Protein AF-A0A016VJA0-F1 (afdb_monomer_lite)

Organism: NCBI:txid53326

Structure (mmCIF, N/CA/C/O backbone):
data_AF-A0A016VJA0-F1
#
_entry.id   AF-A0A016VJA0-F1
#
loop_
_atom_site.group_PDB
_atom_site.id
_atom_site.type_symbol
_atom_site.label_atom_id
_atom_site.label_alt_id
_atom_site.label_comp_id
_atom_site.label_asym_id
_atom_site.label_entity_id
_atom_site.label_seq_id
_atom_site.pdbx_PDB_ins_code
_atom_site.Cartn_x
_atom_site.Cartn_y
_atom_site.Cartn_z
_atom_site.occupancy
_atom_site.B_iso_or_equiv
_atom_site.auth_seq_id
_atom_site.auth_comp_id
_atom_site.auth_asym_id
_atom_site.auth_atom_id
_atom_site.pdbx_PDB_model_num
ATOM 1 N N . MET A 1 1 ? 12.033 -4.449 -28.826 1.00 55.34 1 MET A N 1
ATOM 2 C CA . MET A 1 1 ? 10.877 -4.397 -27.902 1.00 55.34 1 MET A CA 1
ATOM 3 C C . MET A 1 1 ? 11.401 -3.974 -26.539 1.00 55.34 1 MET A C 1
ATOM 5 O O . MET A 1 1 ? 12.278 -4.658 -26.032 1.00 55.34 1 MET A O 1
ATOM 9 N N . ASN A 1 2 ? 10.929 -2.859 -25.973 1.00 76.75 2 ASN A N 1
ATOM 10 C CA . ASN A 1 2 ? 11.320 -2.435 -24.621 1.00 76.75 2 ASN A CA 1
ATOM 11 C C . ASN A 1 2 ? 10.605 -3.321 -23.596 1.00 76.75 2 ASN A C 1
ATOM 13 O O . ASN A 1 2 ? 9.508 -2.988 -23.148 1.00 76.75 2 ASN A O 1
ATOM 17 N N . ALA A 1 3 ? 11.199 -4.477 -23.290 1.00 81.31 3 ALA A N 1
ATOM 18 C CA . ALA A 1 3 ? 10.675 -5.428 -22.313 1.00 81.31 3 ALA A CA 1
ATOM 19 C C . ALA A 1 3 ? 10.417 -4.750 -20.961 1.00 81.31 3 ALA A C 1
ATOM 21 O O . ALA A 1 3 ? 9.361 -4.964 -20.377 1.00 81.31 3 ALA A O 1
ATOM 22 N N . ASP A 1 4 ? 11.317 -3.855 -20.544 1.00 83.31 4 ASP A N 1
ATOM 23 C CA . ASP A 1 4 ? 11.180 -3.047 -19.331 1.00 83.31 4 ASP A CA 1
ATOM 24 C C . ASP A 1 4 ? 9.840 -2.297 -19.295 1.00 83.31 4 ASP A C 1
ATOM 26 O O . ASP A 1 4 ? 9.016 -2.534 -18.419 1.00 83.31 4 ASP A O 1
ATOM 30 N N . ARG A 1 5 ? 9.526 -1.517 -20.338 1.00 85.44 5 ARG A N 1
ATOM 31 C CA . ARG A 1 5 ? 8.266 -0.762 -20.429 1.00 85.44 5 ARG A CA 1
ATOM 32 C C . ARG A 1 5 ? 7.022 -1.651 -20.322 1.00 85.44 5 ARG A C 1
ATOM 34 O O . ARG A 1 5 ? 6.040 -1.240 -19.710 1.00 85.44 5 ARG A O 1
ATOM 41 N N . MET A 1 6 ? 7.049 -2.854 -20.903 1.00 90.00 6 MET A N 1
ATOM 42 C CA . MET A 1 6 ? 5.935 -3.802 -20.769 1.00 90.00 6 MET A CA 1
ATOM 43 C C . MET A 1 6 ? 5.802 -4.323 -19.338 1.00 90.00 6 MET A C 1
ATOM 45 O O . MET A 1 6 ? 4.688 -4.371 -18.819 1.00 90.00 6 MET A O 1
ATOM 49 N N . TRP A 1 7 ? 6.917 -4.670 -18.694 1.00 91.38 7 TRP A N 1
ATOM 50 C CA . TRP A 1 7 ? 6.925 -5.131 -17.307 1.00 91.38 7 TRP A CA 1
ATOM 51 C C . TRP A 1 7 ? 6.419 -4.062 -16.348 1.00 91.38 7 TRP A C 1
ATOM 53 O O . TRP A 1 7 ? 5.569 -4.370 -15.519 1.00 91.38 7 TRP A O 1
ATOM 63 N N . ARG A 1 8 ? 6.827 -2.800 -16.520 1.00 91.94 8 ARG A N 1
ATOM 64 C CA . ARG A 1 8 ? 6.297 -1.665 -15.745 1.00 91.94 8 ARG A CA 1
ATOM 65 C C . ARG A 1 8 ? 4.777 -1.598 -15.809 1.00 91.94 8 ARG A C 1
ATOM 67 O O . ARG A 1 8 ? 4.109 -1.578 -14.780 1.00 91.94 8 ARG A O 1
ATOM 74 N N . CYS A 1 9 ? 4.225 -1.594 -17.025 1.00 90.00 9 CYS A N 1
ATOM 75 C CA . CYS A 1 9 ? 2.781 -1.531 -17.227 1.00 90.00 9 CYS A CA 1
ATOM 76 C C . CYS A 1 9 ? 2.075 -2.751 -16.626 1.00 90.00 9 CYS A C 1
ATOM 78 O O . CYS A 1 9 ? 1.035 -2.602 -15.987 1.00 90.00 9 CYS A O 1
ATOM 80 N N . LEU A 1 10 ? 2.642 -3.948 -16.804 1.00 94.44 10 LEU A N 1
ATOM 81 C CA . LEU A 1 10 ? 2.071 -5.178 -16.269 1.00 94.44 10 LEU A CA 1
ATOM 82 C C . LEU A 1 10 ? 2.061 -5.173 -14.739 1.00 94.44 10 LEU A C 1
ATOM 84 O O . LEU A 1 10 ? 1.030 -5.497 -14.156 1.00 94.44 10 LEU A O 1
ATOM 88 N N . ILE A 1 11 ? 3.164 -4.779 -14.101 1.00 94.19 11 ILE A N 1
ATOM 89 C CA . ILE A 1 11 ? 3.295 -4.703 -12.642 1.00 94.19 11 ILE A CA 1
ATOM 90 C C . ILE A 1 11 ? 2.300 -3.688 -12.093 1.00 94.19 11 ILE A C 1
ATOM 92 O O . ILE A 1 11 ? 1.444 -4.064 -11.299 1.00 94.19 11 ILE A O 1
ATOM 96 N N . LEU A 1 12 ? 2.336 -2.441 -12.574 1.00 92.44 12 LEU A N 1
ATOM 97 C CA . LEU A 1 12 ? 1.443 -1.383 -12.095 1.00 92.44 12 LEU A CA 1
ATOM 98 C C . LEU A 1 12 ? -0.037 -1.753 -12.278 1.00 92.44 12 LEU A C 1
ATOM 100 O O . LEU A 1 12 ? -0.843 -1.489 -11.393 1.00 92.44 12 LEU A O 1
ATOM 104 N N . SER A 1 13 ? -0.399 -2.474 -13.348 1.00 94.31 13 SER A N 1
ATOM 105 C CA . SER A 1 13 ? -1.780 -2.944 -13.556 1.00 94.31 13 SER A CA 1
ATOM 106 C C . SER A 1 13 ? -2.312 -3.897 -12.473 1.00 94.31 13 SER A C 1
ATOM 108 O O . SER A 1 13 ? -3.520 -4.126 -12.406 1.00 94.31 13 SER A O 1
ATOM 110 N N . LYS A 1 14 ? -1.440 -4.485 -11.641 1.00 96.25 14 LYS A N 1
ATOM 111 C CA . LYS A 1 14 ? -1.831 -5.375 -10.535 1.00 96.25 14 LYS A CA 1
ATOM 112 C C . LYS A 1 14 ? -2.146 -4.637 -9.242 1.00 96.25 14 LYS A C 1
ATOM 114 O O . LYS A 1 14 ? -2.686 -5.259 -8.329 1.00 9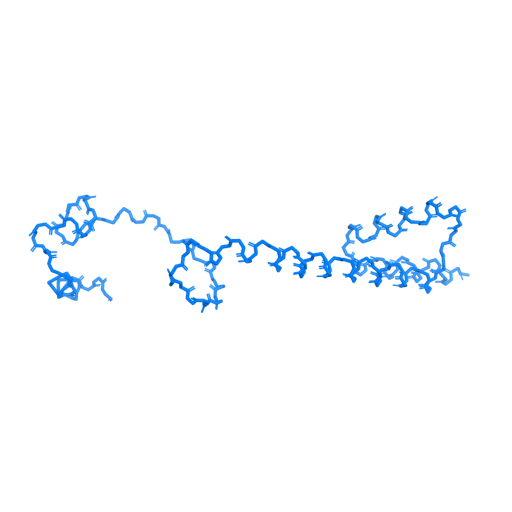6.25 14 LYS A O 1
ATOM 119 N N . PHE A 1 15 ? -1.845 -3.345 -9.166 1.00 95.12 15 PHE A N 1
ATOM 120 C CA . PHE A 1 15 ? -2.023 -2.555 -7.957 1.00 95.12 15 PHE A CA 1
ATOM 121 C C . PHE A 1 15 ? -3.162 -1.543 -8.101 1.00 95.12 15 PHE A C 1
ATOM 123 O O . PHE A 1 15 ? -3.518 -1.143 -9.212 1.00 95.12 15 PHE A O 1
ATOM 130 N N . PRO A 1 16 ? -3.755 -1.103 -6.978 1.00 95.25 16 PRO A N 1
ATOM 131 C CA . PRO A 1 16 ? -4.733 -0.028 -6.989 1.00 95.25 16 PRO A CA 1
ATOM 132 C C . PRO A 1 16 ? -4.184 1.253 -7.627 1.00 95.25 16 PRO A C 1
ATOM 134 O O . PRO A 1 16 ? -2.989 1.546 -7.555 1.00 95.25 16 PRO A O 1
ATOM 137 N N . GLU A 1 17 ? -5.087 2.071 -8.172 1.00 93.50 17 GLU A N 1
ATOM 138 C CA . GLU A 1 17 ? -4.725 3.323 -8.846 1.00 93.50 17 GLU A CA 1
ATOM 139 C C . GLU A 1 17 ? -3.893 4.254 -7.954 1.00 93.50 17 GLU A C 1
ATOM 141 O O . GLU A 1 17 ? -2.973 4.907 -8.440 1.00 93.50 17 GLU A O 1
ATOM 146 N N . PHE A 1 18 ? -4.170 4.294 -6.646 1.00 93.62 18 PHE A N 1
ATOM 147 C CA . PHE A 1 18 ? -3.404 5.140 -5.733 1.00 93.62 18 PHE A CA 1
ATOM 148 C C . PHE A 1 18 ? -1.920 4.731 -5.694 1.00 93.62 18 PHE A C 1
ATOM 150 O O . PHE A 1 18 ? -1.072 5.613 -5.750 1.00 93.62 18 PHE A O 1
ATOM 157 N N . VAL A 1 19 ? -1.600 3.426 -5.668 1.00 94.56 19 VAL A N 1
ATOM 158 C CA . VAL A 1 19 ? -0.208 2.935 -5.682 1.00 94.56 19 VAL A CA 1
ATOM 159 C C . VAL A 1 19 ? 0.466 3.389 -6.969 1.00 94.56 19 VAL A C 1
ATOM 161 O O . VAL A 1 19 ? 1.556 3.950 -6.933 1.00 94.56 19 VAL A O 1
ATOM 164 N N . CYS A 1 20 ? -0.222 3.220 -8.102 1.00 93.81 20 CYS A N 1
ATOM 165 C CA . CYS A 1 20 ? 0.285 3.632 -9.407 1.00 93.81 20 CYS A CA 1
ATOM 166 C C . CYS A 1 20 ? 0.592 5.132 -9.446 1.00 93.81 20 CYS A C 1
ATOM 168 O O . CYS A 1 20 ? 1.670 5.532 -9.876 1.00 93.81 20 CYS A O 1
ATOM 170 N N . ARG A 1 21 ? -0.338 5.964 -8.960 1.00 94.38 21 ARG A N 1
ATOM 171 C CA . ARG A 1 21 ? -0.154 7.418 -8.880 1.00 94.38 21 ARG A CA 1
ATOM 172 C C . ARG A 1 21 ? 1.025 7.788 -7.986 1.00 94.38 21 ARG A C 1
ATOM 174 O O . ARG A 1 21 ? 1.806 8.649 -8.368 1.00 94.38 21 ARG A O 1
ATOM 181 N N . THR A 1 22 ? 1.178 7.134 -6.836 1.00 95.00 22 THR A N 1
ATOM 182 C CA . THR A 1 22 ? 2.292 7.401 -5.919 1.00 95.00 22 THR A CA 1
ATOM 183 C C . THR A 1 22 ? 3.639 6.992 -6.516 1.00 95.00 22 THR A C 1
ATOM 185 O O . THR A 1 22 ? 4.600 7.742 -6.377 1.00 95.00 22 THR A O 1
ATOM 188 N N . VAL A 1 23 ? 3.723 5.864 -7.228 1.00 93.88 23 VAL A N 1
ATOM 189 C CA . VAL A 1 23 ? 4.951 5.458 -7.938 1.00 93.88 23 VAL A CA 1
ATOM 190 C C . VAL A 1 23 ? 5.313 6.467 -9.033 1.00 93.88 23 VAL A C 1
ATOM 192 O O . VAL A 1 23 ? 6.455 6.910 -9.087 1.00 93.88 23 VAL A O 1
ATOM 195 N N . ILE A 1 24 ? 4.343 6.894 -9.853 1.00 91.81 24 ILE A N 1
ATOM 196 C CA . ILE A 1 24 ? 4.558 7.916 -10.896 1.00 91.81 24 ILE A CA 1
ATOM 197 C C . ILE A 1 24 ? 4.991 9.249 -10.273 1.00 91.81 24 ILE A C 1
ATOM 199 O O . ILE A 1 24 ? 5.856 9.940 -10.803 1.00 91.81 24 ILE A O 1
ATOM 203 N N . GLN A 1 25 ? 4.399 9.627 -9.142 1.00 93.00 25 GLN A N 1
ATOM 204 C CA . GLN A 1 25 ? 4.790 10.835 -8.429 1.00 93.00 25 GLN A CA 1
ATOM 205 C C . GLN A 1 25 ? 6.240 10.751 -7.931 1.00 93.00 25 GLN A C 1
ATOM 207 O O . GLN A 1 25 ? 7.003 11.677 -8.187 1.00 93.00 25 GLN A O 1
ATOM 212 N N . LYS A 1 26 ? 6.637 9.635 -7.307 1.00 90.75 26 LYS A N 1
ATOM 213 C CA . LYS A 1 26 ? 8.028 9.404 -6.884 1.00 90.75 26 LYS A CA 1
ATOM 214 C C . LYS A 1 26 ? 9.006 9.442 -8.063 1.00 90.75 26 LYS A C 1
ATOM 216 O O . LYS A 1 26 ? 10.078 10.019 -7.943 1.00 90.75 26 LYS A O 1
ATOM 221 N N . GLU A 1 27 ? 8.632 8.862 -9.203 1.00 90.56 27 GLU A N 1
ATOM 222 C CA . GLU A 1 27 ? 9.429 8.905 -10.437 1.00 90.56 27 GLU A CA 1
ATOM 223 C C . GLU A 1 27 ? 9.628 10.349 -10.932 1.00 90.56 27 GLU A C 1
ATOM 225 O O . GLU A 1 27 ? 10.745 10.765 -11.232 1.00 90.56 27 GLU A O 1
ATOM 230 N N . ASN A 1 28 ? 8.560 11.153 -10.939 1.00 91.00 28 ASN A N 1
ATOM 231 C CA . ASN A 1 28 ? 8.640 12.567 -11.309 1.00 91.00 28 ASN A CA 1
ATOM 232 C C . ASN A 1 28 ? 9.499 13.388 -10.332 1.00 91.00 28 ASN A C 1
ATOM 234 O O . ASN A 1 28 ? 10.210 14.292 -10.763 1.00 91.00 28 ASN A O 1
ATOM 238 N N . GLU A 1 29 ? 9.434 13.088 -9.032 1.00 90.81 29 GLU A N 1
ATOM 239 C CA . GLU A 1 29 ? 10.232 13.749 -7.989 1.00 90.81 29 GLU A CA 1
ATOM 240 C C . GLU A 1 29 ? 11.723 13.398 -8.090 1.00 90.81 29 GLU A C 1
ATOM 242 O O . GLU A 1 29 ? 12.574 14.261 -7.879 1.00 90.81 29 GLU A O 1
ATOM 247 N N . ALA A 1 30 ? 12.046 12.153 -8.451 1.00 87.50 30 ALA A N 1
ATOM 248 C CA . ALA A 1 30 ? 13.419 11.701 -8.656 1.00 87.50 30 ALA A CA 1
ATOM 249 C C . ALA A 1 30 ? 14.034 12.227 -9.971 1.00 87.50 30 ALA A C 1
ATOM 251 O O . ALA A 1 30 ? 15.256 12.313 -10.101 1.00 87.50 30 ALA A O 1
ATOM 252 N N . GLY A 1 31 ? 13.199 12.627 -10.939 1.00 87.31 31 GLY A N 1
ATOM 253 C CA . GLY A 1 31 ? 13.632 13.221 -12.209 1.00 87.31 31 GLY A CA 1
ATOM 254 C C . GLY A 1 31 ? 14.269 12.225 -13.186 1.00 87.31 31 GLY A C 1
ATOM 255 O O . GLY A 1 31 ? 14.772 12.625 -14.238 1.00 87.31 31 GLY A O 1
ATOM 256 N N . ASN A 1 32 ? 14.241 10.934 -12.864 1.00 85.94 32 ASN A N 1
ATOM 257 C CA . ASN A 1 32 ? 14.690 9.830 -13.700 1.00 85.94 32 ASN A CA 1
ATOM 258 C C . ASN A 1 32 ? 13.586 8.778 -13.819 1.00 85.94 32 ASN A C 1
ATOM 260 O O . ASN A 1 32 ? 12.764 8.617 -12.922 1.00 85.94 32 ASN A O 1
ATOM 264 N N . SER A 1 33 ? 13.586 8.027 -14.922 1.00 84.44 33 SER A N 1
ATOM 265 C CA . SER A 1 33 ? 12.730 6.848 -15.003 1.00 84.44 33 SER A CA 1
ATOM 266 C C . SER A 1 33 ? 13.219 5.818 -13.993 1.00 84.44 33 SER A C 1
ATOM 268 O O . SER A 1 33 ? 14.390 5.436 -14.052 1.00 84.44 33 SER A O 1
ATOM 270 N N . LEU A 1 34 ? 12.333 5.349 -13.116 1.00 85.75 34 LEU A N 1
ATOM 271 C CA . LEU A 1 34 ? 12.634 4.220 -12.226 1.00 85.75 34 LEU A CA 1
ATOM 272 C C . LEU A 1 34 ? 12.962 2.991 -13.086 1.00 85.75 34 LEU A C 1
ATOM 274 O O . LEU A 1 34 ? 12.590 2.985 -14.253 1.00 85.75 34 LEU A O 1
ATOM 278 N N . ASP A 1 35 ? 13.593 1.938 -12.591 1.00 90.25 35 ASP A N 1
ATOM 279 C CA . ASP A 1 35 ? 13.580 0.629 -13.261 1.00 90.25 35 ASP A CA 1
ATOM 280 C C . ASP A 1 35 ? 12.469 -0.282 -12.689 1.00 90.25 35 ASP A C 1
ATOM 282 O O . ASP A 1 35 ? 11.656 0.141 -11.863 1.00 90.25 35 ASP A O 1
ATOM 286 N N . VAL A 1 36 ? 12.347 -1.522 -13.172 1.00 91.31 36 VAL A N 1
ATOM 287 C CA . VAL A 1 36 ? 11.358 -2.473 -12.632 1.00 91.31 36 VAL A CA 1
ATOM 288 C C . VAL A 1 36 ? 11.609 -2.808 -11.153 1.00 91.31 36 VAL A C 1
ATOM 290 O O . VAL A 1 36 ? 10.645 -2.939 -10.399 1.00 91.31 36 VAL A O 1
ATOM 293 N N . ASN A 1 37 ? 12.866 -2.934 -10.724 1.00 92.19 37 ASN A N 1
ATOM 294 C CA . ASN A 1 37 ? 13.211 -3.226 -9.330 1.00 92.19 37 ASN A CA 1
ATOM 295 C C . ASN A 1 37 ? 12.907 -2.031 -8.425 1.00 92.19 37 ASN A C 1
ATOM 297 O O . ASN A 1 37 ? 12.377 -2.209 -7.329 1.00 92.19 37 ASN A O 1
ATOM 301 N N . ASP A 1 38 ? 13.177 -0.820 -8.899 1.00 92.56 38 ASP A N 1
ATOM 302 C CA . ASP A 1 38 ? 12.847 0.425 -8.220 1.00 92.56 38 ASP A CA 1
ATOM 303 C C . ASP A 1 38 ? 11.331 0.576 -8.069 1.00 92.56 38 ASP A C 1
ATOM 305 O O . ASP A 1 38 ? 10.854 0.983 -7.013 1.00 92.56 38 ASP A O 1
ATOM 309 N N . ILE A 1 39 ? 10.549 0.203 -9.093 1.00 93.06 39 ILE A N 1
ATOM 310 C CA . ILE A 1 39 ? 9.083 0.177 -8.996 1.00 93.06 39 ILE A CA 1
ATOM 311 C C . ILE A 1 39 ? 8.630 -0.812 -7.927 1.00 93.06 39 ILE A C 1
ATOM 313 O O . ILE A 1 39 ? 7.780 -0.462 -7.113 1.00 93.06 39 ILE A O 1
ATOM 317 N N . ILE A 1 40 ? 9.169 -2.034 -7.925 1.00 94.44 40 ILE A N 1
ATOM 318 C CA . ILE A 1 40 ? 8.813 -3.052 -6.926 1.00 94.44 40 ILE A CA 1
ATOM 319 C C . ILE A 1 40 ? 9.143 -2.539 -5.521 1.00 94.44 40 ILE A C 1
ATOM 321 O O . ILE A 1 40 ? 8.274 -2.541 -4.655 1.00 94.44 40 ILE A O 1
ATOM 325 N N . THR A 1 41 ? 10.343 -1.991 -5.332 1.00 95.38 41 THR A N 1
ATOM 326 C CA . THR A 1 41 ? 10.783 -1.410 -4.056 1.00 95.38 41 THR A CA 1
ATOM 327 C C . THR A 1 41 ? 9.875 -0.256 -3.625 1.00 95.38 41 THR A C 1
ATOM 329 O O . THR A 1 41 ? 9.423 -0.199 -2.486 1.00 95.38 41 THR A O 1
ATOM 332 N N . ALA A 1 42 ? 9.529 0.646 -4.547 1.00 94.38 42 ALA A N 1
ATOM 333 C CA . ALA A 1 42 ? 8.638 1.760 -4.256 1.00 94.38 42 ALA A CA 1
ATOM 334 C C . ALA A 1 42 ? 7.232 1.291 -3.859 1.00 94.38 42 ALA A C 1
ATOM 336 O O . ALA A 1 42 ? 6.612 1.913 -2.995 1.00 94.38 42 ALA A O 1
ATOM 337 N N . ILE A 1 43 ? 6.726 0.223 -4.481 1.00 95.75 43 ILE A N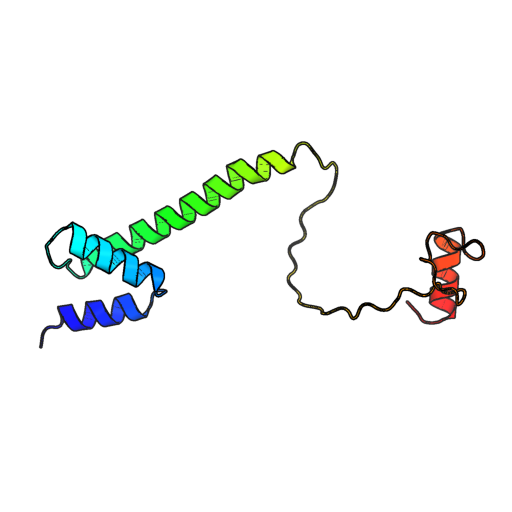 1
ATOM 338 C CA . ILE A 1 43 ? 5.447 -0.402 -4.129 1.00 95.75 43 ILE A CA 1
ATOM 339 C C . ILE A 1 43 ? 5.518 -1.008 -2.727 1.00 95.75 43 ILE A C 1
ATOM 341 O O . ILE A 1 43 ? 4.616 -0.753 -1.926 1.00 95.75 43 ILE A O 1
ATOM 345 N N . ASP A 1 44 ? 6.581 -1.750 -2.417 1.00 96.75 44 ASP A N 1
ATOM 346 C CA . ASP A 1 44 ? 6.787 -2.348 -1.097 1.00 96.75 44 ASP A CA 1
ATOM 347 C C . ASP A 1 44 ? 6.826 -1.272 -0.004 1.00 96.75 44 ASP A C 1
ATOM 349 O O . ASP A 1 44 ? 6.118 -1.388 0.996 1.00 96.75 44 ASP A O 1
ATOM 353 N N . ASP A 1 45 ? 7.541 -0.166 -0.231 1.00 96.31 45 ASP A N 1
ATOM 354 C CA . ASP A 1 45 ? 7.574 0.979 0.686 1.00 96.31 45 ASP A CA 1
ATOM 355 C C . ASP A 1 45 ? 6.184 1.590 0.913 1.00 96.31 45 ASP A C 1
ATOM 357 O O . ASP A 1 45 ? 5.826 1.960 2.034 1.00 96.31 45 ASP A O 1
ATOM 361 N N . ILE A 1 46 ? 5.390 1.729 -0.155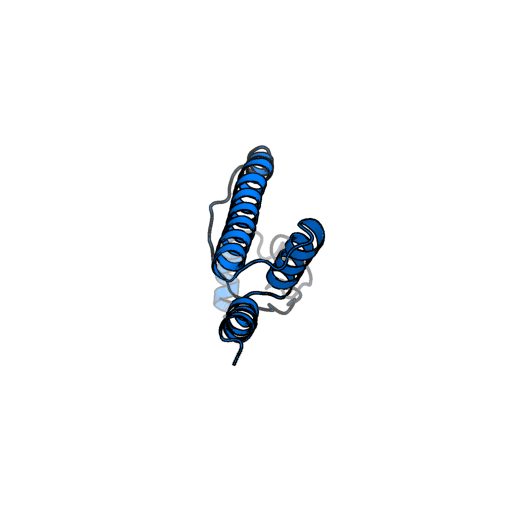 1.00 95.88 46 ILE A N 1
ATOM 362 C CA . ILE A 1 46 ? 4.029 2.276 -0.076 1.00 95.88 46 ILE A CA 1
ATOM 363 C C . ILE A 1 46 ? 3.145 1.360 0.773 1.00 95.88 46 ILE A C 1
ATOM 365 O O . ILE A 1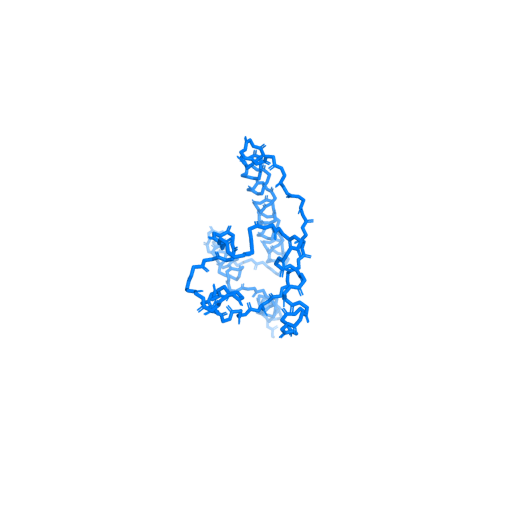 46 ? 2.419 1.849 1.644 1.00 95.88 46 ILE A O 1
ATOM 369 N N . ILE A 1 47 ? 3.205 0.048 0.538 1.00 95.88 47 ILE A N 1
ATOM 370 C CA . ILE A 1 47 ? 2.425 -0.945 1.285 1.00 95.88 47 ILE A CA 1
ATOM 371 C C . ILE A 1 47 ? 2.864 -0.956 2.750 1.00 95.88 47 ILE A C 1
ATOM 373 O O . ILE A 1 47 ? 2.023 -0.808 3.637 1.00 95.88 47 ILE A O 1
ATOM 377 N N . ALA A 1 48 ? 4.170 -1.028 3.013 1.00 97.19 48 ALA A N 1
ATOM 378 C CA . ALA A 1 48 ? 4.722 -1.026 4.363 1.00 97.19 48 ALA A CA 1
ATOM 379 C C . ALA A 1 48 ? 4.320 0.233 5.143 1.00 97.19 48 ALA A C 1
ATOM 381 O O . ALA A 1 48 ? 3.929 0.153 6.313 1.00 97.19 48 ALA A O 1
ATOM 382 N N . LEU A 1 49 ? 4.352 1.404 4.497 1.00 96.31 49 LEU A N 1
ATOM 383 C CA . LEU A 1 49 ? 3.903 2.653 5.105 1.00 96.31 49 LEU A CA 1
ATOM 384 C C . LEU A 1 49 ? 2.403 2.619 5.426 1.00 96.31 49 LEU A C 1
ATOM 386 O O . LEU A 1 49 ? 2.001 3.050 6.510 1.00 96.31 49 LEU A O 1
ATOM 390 N N . GLN A 1 50 ? 1.566 2.104 4.522 1.00 95.00 50 GLN A N 1
ATOM 391 C CA . GLN A 1 50 ? 0.126 1.982 4.761 1.00 95.00 50 GLN A CA 1
ATOM 392 C C . GLN A 1 50 ? -0.202 1.021 5.901 1.00 95.00 50 GLN A C 1
ATOM 394 O O . GLN A 1 50 ? -1.020 1.352 6.761 1.00 95.00 50 GLN A O 1
ATOM 399 N N . GLU A 1 51 ? 0.440 -0.141 5.933 1.00 95.75 51 GLU A N 1
ATOM 400 C CA . GLU A 1 51 ? 0.262 -1.136 6.988 1.00 95.75 51 GLU A CA 1
ATOM 401 C C . GLU A 1 51 ? 0.714 -0.591 8.341 1.00 95.75 51 GLU A C 1
ATOM 403 O O . GLU A 1 51 ? -0.033 -0.668 9.319 1.00 95.75 51 GLU A O 1
ATOM 408 N N . THR A 1 52 ? 1.885 0.051 8.384 1.00 96.38 52 THR A N 1
ATOM 409 C CA . THR A 1 52 ? 2.399 0.712 9.590 1.00 96.38 52 THR A CA 1
ATOM 410 C C . THR A 1 52 ? 1.444 1.802 10.056 1.00 96.38 52 THR A C 1
ATOM 412 O O . THR A 1 52 ? 1.057 1.824 11.219 1.00 96.38 52 THR A O 1
ATOM 415 N N . THR A 1 53 ? 0.975 2.664 9.152 1.00 95.25 53 THR A N 1
ATOM 416 C CA . THR A 1 53 ? 0.009 3.720 9.490 1.00 95.25 53 THR A CA 1
ATOM 417 C C . THR A 1 53 ? -1.297 3.129 10.015 1.00 95.25 53 THR A C 1
ATOM 419 O O . THR A 1 53 ? -1.843 3.617 11.005 1.00 95.25 53 THR A O 1
ATOM 422 N N . SER A 1 54 ? -1.796 2.052 9.404 1.00 94.88 54 SER A N 1
ATOM 423 C CA . SER A 1 54 ? -2.994 1.343 9.861 1.00 94.88 54 SER A CA 1
ATOM 424 C C . SER A 1 54 ? -2.803 0.758 11.265 1.00 94.88 54 SER A C 1
ATOM 426 O O . SER A 1 54 ? -3.652 0.951 12.136 1.00 94.88 54 SER A O 1
ATOM 428 N N . LEU A 1 55 ? -1.663 0.114 11.527 1.00 94.50 55 LEU A N 1
ATOM 429 C CA . LEU A 1 55 ? -1.314 -0.439 12.837 1.00 94.50 55 LEU A CA 1
ATOM 430 C C . LEU A 1 55 ? -1.136 0.648 13.900 1.00 94.50 55 LEU A C 1
ATOM 432 O O . LEU A 1 55 ? -1.667 0.517 15.004 1.00 94.50 55 LEU A O 1
ATOM 436 N N . THR A 1 56 ? -0.424 1.729 13.586 1.00 94.38 56 THR A N 1
ATOM 437 C CA . THR A 1 56 ? -0.182 2.846 14.503 1.00 94.38 56 THR A CA 1
ATOM 438 C C . THR A 1 56 ? -1.472 3.586 14.821 1.00 94.38 56 THR A C 1
ATOM 440 O O . THR A 1 56 ? -1.754 3.819 15.990 1.00 94.38 56 THR A O 1
ATOM 443 N N . THR A 1 57 ? -2.295 3.916 13.823 1.00 93.62 57 THR A N 1
ATOM 444 C CA . THR A 1 57 ? -3.586 4.586 14.058 1.00 93.62 57 THR A CA 1
ATOM 445 C C . THR A 1 57 ? -4.534 3.698 14.849 1.00 93.62 57 THR A C 1
ATOM 447 O O . THR A 1 57 ? -5.139 4.170 15.809 1.00 93.62 57 THR A O 1
ATOM 450 N N . LYS A 1 58 ? -4.599 2.399 14.535 1.00 89.88 58 LYS A N 1
ATOM 451 C CA . LYS A 1 58 ? -5.324 1.442 15.369 1.00 89.88 58 LYS A CA 1
ATOM 452 C C . LYS A 1 58 ? -4.797 1.488 16.801 1.00 89.88 58 LYS A C 1
ATOM 454 O O . LYS A 1 58 ? -5.570 1.718 17.709 1.00 89.88 58 LYS A O 1
ATOM 459 N N . THR A 1 59 ? -3.494 1.378 17.021 1.00 90.31 59 THR A N 1
ATOM 460 C CA . THR A 1 59 ? -2.917 1.373 18.377 1.00 90.31 59 THR A CA 1
ATOM 461 C C . THR A 1 59 ? -3.171 2.682 19.138 1.00 90.31 59 THR A C 1
ATOM 463 O O . THR A 1 59 ? -3.555 2.648 20.303 1.00 90.31 59 THR A O 1
ATOM 466 N N . LEU A 1 60 ? -2.996 3.841 18.500 1.00 89.38 60 LEU A N 1
ATOM 467 C CA . LEU A 1 60 ? -3.145 5.151 19.142 1.00 89.38 60 LEU A CA 1
ATOM 468 C C . LEU A 1 60 ? -4.606 5.501 19.451 1.00 89.38 60 LEU A C 1
ATOM 470 O O . LEU A 1 60 ? -4.884 6.079 20.501 1.00 89.38 60 LEU A O 1
ATOM 474 N N . PHE A 1 61 ? -5.542 5.155 18.564 1.00 81.12 61 PHE A N 1
ATOM 475 C CA . PHE A 1 61 ? -6.951 5.532 18.711 1.00 81.12 61 PHE A CA 1
ATOM 476 C C . PHE A 1 61 ? -7.827 4.437 19.351 1.00 81.12 61 PHE A C 1
ATOM 478 O O . PHE A 1 61 ? -8.824 4.776 19.985 1.00 81.12 61 PHE A O 1
ATOM 485 N N . ASP A 1 62 ? -7.447 3.155 19.286 1.00 63.84 62 ASP A N 1
ATOM 486 C CA . ASP A 1 62 ? -8.128 2.044 19.989 1.00 63.84 62 ASP A CA 1
ATOM 487 C C . ASP A 1 62 ? -7.883 2.116 21.513 1.00 63.84 62 ASP A C 1
ATOM 489 O O . ASP A 1 62 ? -8.782 1.871 22.317 1.00 63.84 62 ASP A O 1
ATOM 493 N N . VAL A 1 63 ? -6.712 2.610 21.947 1.00 58.50 63 VAL A N 1
ATOM 494 C CA . VAL A 1 63 ? -6.424 2.877 23.375 1.00 58.50 63 VAL A CA 1
ATOM 495 C C . VAL A 1 63 ? -7.298 4.011 23.945 1.00 58.50 63 VAL A C 1
ATOM 497 O O . VAL A 1 63 ? -7.607 4.019 25.139 1.00 58.50 63 VAL A O 1
ATOM 500 N N . GLY A 1 64 ? -7.773 4.936 23.104 1.00 50.88 64 GLY A N 1
ATOM 501 C CA . GLY A 1 64 ? -8.690 6.013 23.497 1.00 50.88 64 GLY A CA 1
ATOM 502 C C . GLY A 1 64 ? -10.122 5.548 23.799 1.00 50.88 64 GLY A C 1
ATOM 503 O O . GLY A 1 64 ? -10.832 6.215 24.551 1.00 50.88 64 GLY A O 1
ATOM 504 N N . GLN A 1 65 ? -10.543 4.390 23.277 1.00 50.56 65 GLN A N 1
ATOM 505 C CA . GLN A 1 65 ? -11.843 3.780 23.594 1.00 50.56 65 GLN A CA 1
ATOM 506 C C . GLN A 1 65 ? -11.817 2.939 24.878 1.00 50.56 65 GLN A C 1
ATOM 508 O O . GLN A 1 65 ? -12.859 2.741 25.503 1.00 50.56 65 GLN A O 1
ATOM 513 N N . ALA A 1 66 ? -10.637 2.522 25.346 1.00 49.53 66 ALA A N 1
ATOM 514 C CA . ALA A 1 66 ? -10.501 1.698 26.547 1.00 49.53 66 ALA A CA 1
ATOM 515 C C . ALA A 1 66 ? -10.844 2.427 27.864 1.00 49.53 66 ALA A C 1
ATOM 517 O O . ALA A 1 66 ? -10.999 1.775 28.894 1.00 49.53 66 ALA A O 1
ATOM 518 N N . ARG A 1 67 ? -10.989 3.762 27.864 1.00 50.00 67 ARG A N 1
ATOM 519 C CA . ARG A 1 67 ? -11.361 4.518 29.076 1.00 50.00 67 ARG A CA 1
ATOM 520 C C . ARG A 1 67 ? -12.864 4.725 29.275 1.00 50.00 67 ARG A C 1
ATOM 522 O O . ARG A 1 67 ? -13.246 5.072 30.385 1.00 50.00 67 ARG A O 1
ATOM 529 N N . ASN A 1 68 ? -13.708 4.460 28.270 1.00 48.91 68 ASN A N 1
ATOM 530 C CA . ASN A 1 68 ? -15.141 4.791 28.337 1.00 48.91 68 ASN A CA 1
ATOM 531 C C . ASN A 1 68 ? -16.111 3.639 28.048 1.00 48.91 68 ASN A C 1
ATOM 533 O O . ASN A 1 68 ? -17.297 3.896 27.873 1.00 48.91 68 ASN A O 1
ATOM 537 N N . THR A 1 69 ? -15.672 2.383 28.040 1.00 41.16 69 THR A N 1
ATOM 538 C CA . THR A 1 69 ? -16.612 1.253 28.004 1.00 41.16 69 THR A CA 1
ATOM 539 C C . THR A 1 69 ? -16.021 0.045 28.709 1.00 41.16 69 THR A C 1
ATOM 541 O O . THR A 1 69 ? -15.298 -0.760 28.124 1.00 41.16 69 THR A O 1
ATOM 544 N N . THR A 1 70 ? -16.382 -0.106 29.980 1.00 47.59 70 THR A N 1
ATOM 545 C CA . THR A 1 70 ? -16.652 -1.428 30.537 1.00 47.59 70 THR A CA 1
ATOM 546 C C . THR A 1 70 ? -17.565 -2.183 29.565 1.00 47.59 70 THR A C 1
ATOM 548 O O . THR A 1 70 ? -18.596 -1.670 29.143 1.00 47.59 70 THR A O 1
ATOM 551 N N . GLU A 1 71 ? -17.144 -3.396 29.213 1.00 50.03 71 GLU A N 1
ATOM 552 C CA . GLU A 1 71 ? -17.917 -4.413 28.495 1.00 50.03 71 GLU A CA 1
ATOM 553 C C . GLU A 1 71 ? -18.355 -4.089 27.054 1.00 50.03 71 GLU A C 1
ATOM 555 O O . GLU A 1 71 ? -19.481 -3.673 26.795 1.00 50.03 71 GLU A O 1
ATOM 560 N N . ARG A 1 72 ? -17.555 -4.524 26.073 1.00 42.19 72 ARG A N 1
ATOM 561 C CA . ARG A 1 72 ? -18.008 -5.639 25.221 1.00 42.19 72 ARG A CA 1
ATOM 562 C C . ARG A 1 72 ? -16.905 -6.193 24.336 1.00 42.19 72 ARG A C 1
ATOM 564 O O . ARG A 1 72 ? -16.352 -5.528 23.470 1.00 42.19 72 ARG A O 1
ATOM 571 N N . GLN A 1 73 ? -16.661 -7.474 24.570 1.00 43.47 73 GLN A N 1
ATOM 572 C CA . GLN A 1 73 ? -15.893 -8.381 23.741 1.00 43.47 73 GLN A CA 1
ATOM 573 C C . GLN A 1 73 ? -16.253 -8.263 22.256 1.00 43.47 73 GLN A C 1
ATOM 575 O O . GLN A 1 73 ? -17.411 -8.370 21.852 1.00 43.47 73 GLN A O 1
ATOM 580 N N . TYR A 1 74 ? -15.195 -8.120 21.465 1.00 45.50 74 TYR A N 1
ATOM 581 C CA . TYR A 1 74 ? -14.993 -8.736 20.163 1.00 45.50 74 TYR A CA 1
ATOM 582 C C . TYR A 1 74 ? -16.007 -9.832 19.803 1.00 45.50 74 TYR A C 1
ATOM 584 O O . TYR A 1 74 ? -15.946 -10.938 20.328 1.00 45.50 74 TYR A O 1
ATOM 592 N N . THR A 1 75 ? -16.833 -9.568 18.792 1.00 41.44 75 THR A N 1
ATOM 593 C CA . THR A 1 75 ? -17.206 -10.592 17.808 1.00 41.44 75 THR A CA 1
ATOM 594 C C . THR A 1 75 ? -17.215 -9.976 16.412 1.00 41.44 75 THR A C 1
ATOM 596 O O . THR A 1 75 ? -18.062 -9.167 16.041 1.00 41.44 75 THR A O 1
ATOM 599 N N . ARG A 1 76 ? -16.209 -10.373 15.630 1.00 47.50 76 ARG A N 1
ATOM 600 C CA . ARG A 1 76 ? -16.188 -10.309 14.169 1.00 47.50 76 ARG A CA 1
ATOM 601 C C . ARG A 1 76 ? -17.331 -11.180 13.638 1.00 47.50 76 ARG A C 1
ATOM 603 O O . ARG A 1 76 ? -17.257 -12.393 13.770 1.00 47.50 76 ARG A O 1
ATOM 610 N N . THR A 1 77 ? -18.326 -10.566 13.009 1.00 38.81 77 THR A N 1
ATOM 611 C CA . THR A 1 77 ? -19.112 -11.157 11.908 1.00 38.81 77 THR A CA 1
ATOM 612 C C . THR A 1 77 ? -19.787 -9.983 11.209 1.00 38.81 77 THR A C 1
ATOM 614 O O . THR A 1 77 ? -20.700 -9.365 11.741 1.00 38.81 77 THR A O 1
ATOM 617 N N . ASP A 1 78 ? -19.205 -9.467 10.132 1.00 46.44 78 ASP A N 1
ATOM 618 C CA . ASP A 1 78 ? -19.668 -9.802 8.783 1.00 46.44 78 ASP A CA 1
ATOM 619 C C . ASP A 1 78 ? -21.053 -10.466 8.768 1.00 46.44 78 ASP A C 1
ATOM 621 O O . ASP A 1 78 ? -21.194 -11.661 9.022 1.00 46.44 78 ASP A O 1
ATOM 625 N N . LYS A 1 79 ? -22.078 -9.648 8.534 1.00 39.00 79 LYS A N 1
ATOM 626 C CA . LYS A 1 79 ? -23.135 -9.928 7.564 1.00 39.00 79 LYS A CA 1
ATOM 627 C C . LYS A 1 79 ? -24.001 -8.690 7.422 1.00 39.00 79 LYS A C 1
ATOM 629 O O . LYS A 1 79 ? -24.684 -8.253 8.345 1.00 39.00 79 LYS A O 1
ATOM 634 N N . ARG A 1 80 ? -23.986 -8.153 6.205 1.00 46.19 80 ARG A N 1
ATOM 635 C CA . ARG A 1 80 ? -25.057 -7.327 5.658 1.00 46.19 80 ARG A CA 1
ATOM 636 C C . ARG A 1 80 ? -26.391 -8.034 5.911 1.00 46.19 80 ARG A C 1
ATOM 638 O O . ARG A 1 80 ? -26.728 -8.973 5.202 1.00 46.19 80 ARG A O 1
ATOM 645 N N . PHE A 1 81 ? -27.155 -7.564 6.882 1.00 37.81 81 PHE A N 1
ATOM 646 C CA . PHE A 1 81 ? -28.601 -7.686 6.844 1.00 37.81 81 PHE A CA 1
ATOM 647 C C . PHE A 1 81 ? -29.158 -6.286 7.015 1.00 37.8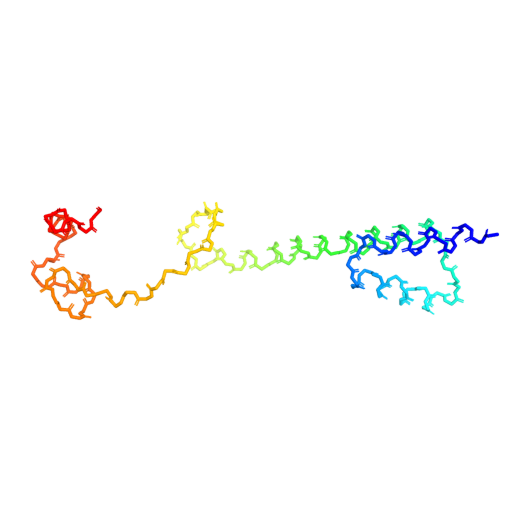1 81 PHE A C 1
ATOM 649 O O . PHE A 1 81 ? -29.101 -5.676 8.080 1.00 37.81 81 PHE A O 1
ATOM 656 N N . THR A 1 82 ? -29.666 -5.762 5.908 1.00 44.78 82 THR A N 1
ATOM 657 C CA . THR A 1 82 ? -30.684 -4.724 5.874 1.00 44.78 82 THR A CA 1
ATOM 658 C C . THR A 1 82 ? -31.905 -5.242 6.629 1.00 44.78 82 THR A C 1
ATOM 660 O O . THR A 1 82 ? -32.894 -5.679 6.043 1.00 44.78 82 THR A O 1
ATOM 663 N N . GLU A 1 83 ? -31.845 -5.226 7.958 1.00 38.56 83 GLU A N 1
ATOM 664 C CA . GLU A 1 83 ? -33.025 -5.437 8.772 1.00 38.56 83 GLU A CA 1
ATOM 665 C C . GLU A 1 83 ? -33.871 -4.177 8.629 1.00 38.56 83 GLU A C 1
ATOM 667 O O . GLU A 1 83 ? -33.620 -3.126 9.225 1.00 38.56 83 GLU A O 1
ATOM 672 N N . LYS A 1 84 ? -34.844 -4.284 7.718 1.00 41.56 84 LYS A N 1
ATOM 673 C CA . LYS A 1 84 ? -36.049 -3.463 7.668 1.00 41.56 84 LYS A CA 1
ATOM 674 C C . LYS A 1 84 ? -36.353 -3.003 9.087 1.00 41.56 84 LYS A C 1
ATOM 676 O O . LYS A 1 84 ? -36.535 -3.836 9.971 1.00 41.56 84 LYS A O 1
ATOM 681 N N . ARG A 1 85 ? -36.398 -1.684 9.294 1.00 45.53 85 ARG A N 1
ATOM 682 C CA . ARG A 1 85 ? -36.955 -1.054 10.494 1.00 45.53 85 ARG A CA 1
ATOM 683 C C . ARG A 1 85 ? -38.401 -1.533 10.653 1.00 45.53 85 ARG A C 1
ATOM 685 O O . ARG A 1 85 ? -39.337 -0.832 10.280 1.00 45.53 85 ARG A O 1
ATOM 692 N N . PHE A 1 86 ? -38.596 -2.732 11.186 1.00 47.41 86 PHE A N 1
ATOM 693 C CA . PHE A 1 86 ? -39.855 -3.123 11.775 1.00 47.41 86 PHE A CA 1
ATOM 694 C C . PHE A 1 86 ? -40.002 -2.188 12.962 1.00 47.41 86 PHE A C 1
ATOM 696 O O . PHE A 1 86 ? -39.259 -2.282 13.940 1.00 47.41 86 PHE A O 1
ATOM 703 N N . LYS A 1 87 ? -40.902 -1.208 12.820 1.00 53.62 87 LYS A N 1
ATOM 704 C CA . LYS A 1 87 ? -41.471 -0.482 13.951 1.00 53.62 87 LYS A CA 1
ATOM 705 C C . LYS A 1 87 ? -41.798 -1.560 14.982 1.00 53.62 87 LYS A C 1
ATOM 707 O O . LYS A 1 87 ? -42.636 -2.414 14.708 1.00 53.62 87 LYS A O 1
ATOM 712 N N . ARG A 1 88 ? -41.021 -1.623 16.068 1.00 58.94 88 ARG A N 1
ATOM 713 C CA . ARG A 1 88 ? -41.122 -2.680 17.079 1.00 58.94 88 ARG A CA 1
ATOM 714 C C . ARG A 1 88 ? -42.391 -2.433 17.881 1.00 58.94 88 ARG A C 1
ATOM 716 O O . ARG A 1 88 ? -42.323 -1.927 18.995 1.00 58.94 88 ARG A O 1
ATOM 723 N N . THR A 1 89 ? -43.533 -2.741 17.281 1.00 65.56 89 THR A N 1
ATOM 724 C CA . THR A 1 89 ? -44.806 -2.828 17.977 1.00 65.56 89 THR A CA 1
ATOM 725 C C . THR A 1 89 ? -44.635 -3.861 19.083 1.00 65.56 89 THR A C 1
ATOM 727 O O . THR A 1 89 ? -44.095 -4.950 18.871 1.00 65.56 89 THR A O 1
ATOM 730 N N . CYS A 1 90 ? -45.025 -3.490 20.292 1.00 74.19 90 CYS A N 1
ATOM 731 C CA . CYS A 1 90 ? -45.080 -4.387 21.427 1.00 74.19 90 CYS A CA 1
ATOM 732 C C . CYS A 1 90 ? -45.940 -5.619 21.093 1.00 74.19 90 CYS A C 1
ATOM 734 O O . CYS A 1 90 ? -46.944 -5.505 20.398 1.00 74.19 90 CYS A O 1
ATOM 736 N N . LEU A 1 91 ? -45.627 -6.778 21.685 1.00 74.00 91 LEU A N 1
ATOM 737 C CA . LEU A 1 91 ? -46.468 -7.995 21.626 1.00 74.00 91 LEU A CA 1
ATOM 738 C C . LEU A 1 91 ? -47.907 -7.776 22.136 1.00 74.00 91 LEU A C 1
ATOM 740 O O . LEU A 1 91 ? -48.786 -8.610 21.951 1.00 74.00 91 LEU A O 1
ATOM 744 N N . CYS A 1 92 ? -48.133 -6.652 22.812 1.00 74.56 92 CYS A N 1
ATOM 745 C CA . CYS A 1 92 ? -49.419 -6.177 23.285 1.00 74.56 92 CYS A CA 1
ATOM 746 C C . CYS A 1 92 ? -50.221 -5.377 22.239 1.00 74.56 92 CYS A C 1
ATOM 748 O O . CYS A 1 92 ? -51.333 -4.967 22.551 1.00 74.56 92 CYS A O 1
ATOM 750 N N . GLY A 1 93 ? -49.671 -5.150 21.040 1.00 70.00 93 GLY A N 1
ATOM 751 C CA . GLY A 1 93 ? -50.294 -4.396 19.945 1.00 70.00 93 GLY A CA 1
ATOM 752 C C . GLY A 1 93 ? -49.962 -2.901 19.919 1.00 70.00 93 GLY A C 1
ATOM 753 O O . GLY A 1 93 ? -50.256 -2.229 18.937 1.00 70.00 93 GLY A O 1
ATOM 754 N N . GLU A 1 94 ? -49.311 -2.383 20.960 1.00 75.56 94 GLU A N 1
ATOM 755 C CA . GLU A 1 94 ? -49.031 -0.953 21.108 1.00 75.56 94 GLU A CA 1
ATOM 756 C C . GLU A 1 94 ? -47.715 -0.517 20.453 1.00 75.56 94 GLU A C 1
ATOM 758 O O . GLU A 1 94 ? -46.759 -1.286 20.344 1.00 75.56 94 GLU A O 1
ATOM 763 N N . THR A 1 95 ? -47.629 0.757 20.065 1.00 73.69 95 THR A N 1
ATOM 764 C CA . THR A 1 95 ? -46.489 1.303 19.292 1.00 73.69 95 THR A CA 1
ATOM 765 C C . THR A 1 95 ? -45.243 1.588 20.149 1.00 73.69 95 THR A C 1
ATOM 767 O O . THR A 1 95 ? -44.216 2.030 19.634 1.00 73.69 95 THR A O 1
ATOM 770 N N . TYR A 1 96 ? -45.296 1.346 21.461 1.00 70.62 96 TYR A N 1
ATOM 771 C CA . TYR A 1 96 ? -44.154 1.559 22.347 1.00 70.62 96 TYR A CA 1
ATOM 772 C C . TYR A 1 96 ? -43.177 0.368 22.350 1.00 70.62 96 TYR A C 1
ATOM 774 O O . TYR A 1 96 ? -43.578 -0.779 22.121 1.00 70.62 96 TYR A O 1
ATOM 782 N N . PRO A 1 97 ? -41.890 0.597 22.677 1.00 70.88 97 PRO A N 1
ATOM 783 C CA . PRO A 1 97 ? -40.918 -0.482 22.792 1.00 70.88 97 PRO A CA 1
ATOM 784 C C . PRO A 1 97 ? -41.324 -1.505 23.870 1.00 70.88 97 PRO A C 1
ATOM 786 O O . PRO A 1 97 ? -41.743 -1.100 24.956 1.00 70.88 97 PRO A O 1
ATOM 789 N N . PRO A 1 98 ? -41.107 -2.821 23.662 1.00 69.19 98 PRO A N 1
ATOM 790 C CA . PRO A 1 98 ? -41.512 -3.873 24.606 1.00 69.19 98 PRO A CA 1
ATOM 791 C C . PRO A 1 98 ? -41.004 -3.699 26.048 1.00 69.19 98 PRO A C 1
ATOM 793 O O . PRO A 1 98 ? -41.578 -4.257 26.980 1.00 69.19 98 PRO A O 1
ATOM 796 N N . GLN A 1 99 ? -39.923 -2.938 26.233 1.00 71.62 99 GLN A N 1
ATOM 797 C CA . GLN A 1 99 ? -39.315 -2.623 27.529 1.00 71.62 99 GLN A CA 1
ATOM 798 C C . GLN A 1 99 ? -40.233 -1.779 28.423 1.00 71.62 99 GLN A C 1
ATOM 800 O O . GLN A 1 99 ? -40.203 -1.952 29.637 1.00 71.62 99 GLN A O 1
ATOM 805 N N . TYR A 1 100 ? -41.089 -0.948 27.824 1.00 73.25 100 TYR A N 1
ATOM 806 C CA . TYR A 1 100 ? -42.040 -0.072 28.515 1.00 73.25 100 TYR A CA 1
ATOM 807 C C . TYR A 1 100 ? -43.453 -0.673 28.604 1.00 73.25 100 TYR A C 1
ATOM 809 O O . TYR A 1 100 ? -44.398 0.004 28.996 1.00 73.25 100 TYR A O 1
ATOM 817 N N . CYS A 1 101 ? -43.615 -1.951 28.239 1.00 78.81 101 CYS A N 1
ATOM 818 C CA . CYS A 1 101 ? -44.901 -2.633 28.317 1.00 78.81 101 CYS A CA 1
ATOM 819 C C . CYS A 1 101 ? -45.330 -2.865 29.764 1.00 78.81 101 CYS A C 1
ATOM 821 O O . CYS A 1 101 ? -44.681 -3.609 30.499 1.00 78.81 101 CYS A O 1
ATOM 823 N N . THR A 1 102 ? -46.475 -2.303 30.142 1.00 77.88 102 THR A N 1
ATOM 824 C CA . THR A 1 102 ? -47.094 -2.529 31.454 1.00 77.88 102 THR A CA 1
ATOM 825 C C . THR A 1 102 ? -47.799 -3.887 31.541 1.00 77.88 102 THR A C 1
ATOM 827 O O . THR A 1 102 ? -47.831 -4.480 32.615 1.00 77.88 102 THR A O 1
ATOM 830 N N . LYS A 1 103 ? -48.290 -4.438 30.416 1.00 79.50 103 LYS A N 1
ATOM 831 C CA . LYS A 1 103 ? -48.876 -5.796 30.338 1.00 79.50 103 LYS A CA 1
ATOM 832 C C . LYS A 1 103 ? -47.837 -6.910 30.501 1.00 79.50 103 LYS A C 1
ATOM 834 O O . LYS A 1 103 ? -48.105 -7.924 31.136 1.00 79.50 103 LYS A O 1
ATOM 839 N N . PHE A 1 104 ? -46.650 -6.724 29.929 1.00 81.25 104 PHE A N 1
ATOM 840 C CA . PHE A 1 104 ? -45.547 -7.685 29.956 1.00 81.25 104 PHE A CA 1
ATOM 841 C C . PHE A 1 104 ? -44.300 -7.010 30.534 1.00 81.25 104 PHE A C 1
ATOM 843 O O . PHE A 1 104 ? -43.307 -6.780 29.839 1.00 81.25 104 PHE A O 1
ATOM 850 N N . SER A 1 105 ? -44.379 -6.661 31.818 1.00 77.56 105 SER A N 1
ATOM 851 C CA . SER A 1 105 ? -43.338 -5.909 32.527 1.00 77.56 105 SER A CA 1
ATOM 852 C C . SER A 1 105 ? -42.057 -6.721 32.735 1.00 77.56 105 SER A C 1
ATOM 854 O O . SER A 1 105 ? -40.950 -6.180 32.665 1.00 77.56 105 SER A O 1
ATOM 856 N N . THR A 1 106 ? -42.176 -8.040 32.923 1.00 81.25 106 THR A N 1
ATOM 857 C CA . THR A 1 106 ? -41.024 -8.920 33.149 1.00 81.25 106 THR A CA 1
ATOM 858 C C . THR A 1 106 ? -40.488 -9.524 31.844 1.00 81.25 106 THR A C 1
ATOM 860 O O . THR A 1 106 ? -41.259 -9.896 30.951 1.00 81.25 106 THR A O 1
ATOM 863 N N . PRO A 1 107 ? -39.158 -9.710 31.715 1.00 79.12 107 PRO A N 1
ATOM 864 C CA . PRO A 1 107 ? -38.568 -10.401 30.567 1.00 79.12 107 PRO A CA 1
ATOM 865 C C . PRO A 1 107 ? -39.101 -11.826 30.366 1.00 79.12 107 PRO A C 1
ATOM 867 O O . PRO A 1 107 ? -39.248 -12.270 29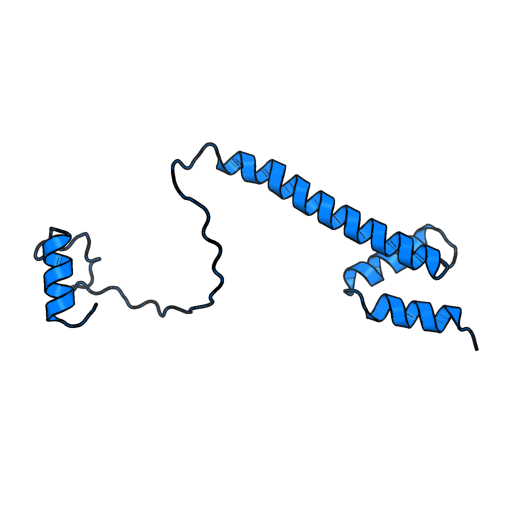.231 1.00 79.12 107 PRO A O 1
ATOM 870 N N . ALA A 1 108 ? -39.407 -12.541 31.455 1.00 82.81 108 ALA A N 1
ATOM 871 C CA . ALA A 1 108 ? -39.985 -13.880 31.390 1.00 82.81 108 ALA A CA 1
ATOM 872 C C . ALA A 1 108 ? -41.372 -13.866 30.730 1.00 82.81 108 ALA A C 1
ATOM 874 O O . ALA A 1 108 ? -41.592 -14.621 29.788 1.00 82.81 108 ALA A O 1
ATOM 875 N N . SER A 1 109 ? -42.249 -12.947 31.147 1.00 81.62 109 SER A N 1
ATOM 876 C CA . SER A 1 109 ? -43.591 -12.790 30.575 1.00 81.62 109 SER A CA 1
ATOM 877 C C . SER A 1 109 ? -43.541 -12.432 29.081 1.00 81.62 109 SER A C 1
ATOM 879 O O . SER A 1 109 ? -44.228 -13.051 28.268 1.00 81.62 109 SER A O 1
ATOM 881 N N . ARG A 1 110 ? -42.617 -11.541 28.682 1.00 81.56 110 ARG A N 1
ATOM 882 C CA . ARG A 1 110 ? -42.373 -11.206 27.264 1.00 81.56 110 ARG A CA 1
ATOM 883 C C . ARG A 1 110 ? -41.949 -12.415 26.427 1.00 81.56 110 ARG A C 1
ATOM 885 O O . ARG A 1 110 ? -42.426 -12.575 25.309 1.00 81.56 110 ARG A O 1
ATOM 892 N N . ARG A 1 111 ? -41.070 -13.274 26.955 1.00 82.56 111 ARG A N 1
ATOM 893 C CA . ARG A 1 111 ? -40.624 -14.494 26.255 1.00 82.56 111 ARG A CA 1
ATOM 894 C C . ARG A 1 111 ? -41.748 -15.518 26.112 1.00 82.56 111 ARG A C 1
ATOM 896 O O . ARG A 1 111 ? -41.862 -16.137 25.058 1.00 82.56 111 ARG A O 1
ATOM 903 N N . THR A 1 112 ? -42.572 -15.691 27.143 1.00 85.25 112 THR A N 1
ATOM 904 C CA . THR A 1 112 ? -43.718 -16.609 27.102 1.00 85.25 112 THR A CA 1
ATOM 905 C C . THR A 1 112 ? -44.738 -16.175 26.052 1.00 85.25 112 THR A C 1
ATOM 907 O O . THR A 1 112 ? -45.159 -16.999 25.241 1.00 85.25 112 THR A O 1
ATOM 910 N N . GLU A 1 113 ? -45.075 -14.884 25.998 1.00 83.81 113 GLU A N 1
ATOM 911 C CA . GLU A 1 113 ? -46.010 -14.374 24.992 1.00 83.81 113 GLU A CA 1
ATOM 912 C C . GLU A 1 113 ? -45.417 -14.421 23.574 1.00 83.81 113 GLU A C 1
ATOM 914 O O . GLU A 1 113 ? -46.107 -14.817 22.639 1.00 83.81 113 GLU A O 1
ATOM 919 N N . ALA A 1 114 ? -44.121 -14.125 23.403 1.00 82.50 114 ALA A N 1
ATOM 920 C CA . ALA A 1 114 ? -43.452 -14.255 22.104 1.00 82.50 114 ALA A CA 1
ATOM 921 C C . ALA A 1 114 ? -43.533 -15.690 21.560 1.00 82.50 114 ALA A C 1
ATOM 923 O O . ALA A 1 114 ? -43.810 -15.895 20.380 1.00 82.50 114 ALA A O 1
ATOM 924 N N . ARG A 1 115 ? -43.350 -16.695 22.428 1.00 82.81 115 ARG A N 1
ATOM 925 C CA . ARG A 1 115 ? -43.513 -18.111 22.063 1.00 82.81 115 ARG A CA 1
ATOM 926 C C . ARG A 1 115 ? -44.959 -18.443 21.704 1.00 82.81 115 ARG A C 1
ATOM 928 O O . ARG A 1 115 ? -45.188 -19.123 20.708 1.00 82.81 115 ARG A O 1
ATOM 935 N N . ARG A 1 116 ? -45.933 -17.938 22.470 1.00 82.94 116 ARG A N 1
ATOM 936 C CA . ARG A 1 116 ? -47.368 -18.124 22.193 1.00 82.94 116 ARG A CA 1
ATOM 937 C C . ARG A 1 116 ? -47.764 -17.559 20.827 1.00 82.94 116 ARG A C 1
ATOM 939 O O . ARG A 1 116 ? -48.510 -18.202 20.096 1.00 82.94 116 ARG A O 1
ATOM 946 N N . GLN A 1 117 ? -47.235 -16.389 20.480 1.00 80.25 117 GLN A N 1
ATOM 947 C CA . GLN A 1 117 ? -47.494 -15.708 19.211 1.00 80.25 117 GLN A CA 1
ATOM 948 C C . GLN A 1 117 ? -46.582 -16.180 18.061 1.00 80.25 117 GLN A C 1
ATOM 950 O O . GLN A 1 117 ? -46.674 -15.640 16.964 1.00 80.25 117 GLN A O 1
ATOM 955 N N . LYS A 1 118 ? -45.715 -17.185 18.283 1.00 77.75 118 LYS A N 1
ATOM 956 C CA . LYS A 1 118 ? -44.725 -17.687 17.305 1.00 77.75 118 LYS A CA 1
ATOM 957 C C . LYS A 1 118 ? -43.817 -16.586 16.730 1.00 77.75 118 LYS A C 1
ATOM 959 O O . LYS A 1 118 ? -43.426 -16.633 15.570 1.00 77.75 118 LYS A O 1
ATOM 964 N N . ALA A 1 119 ? -43.482 -15.599 17.556 1.00 70.81 119 ALA A N 1
ATOM 965 C CA . ALA A 1 119 ? -42.585 -14.491 17.229 1.00 70.81 119 ALA A CA 1
ATOM 966 C C . ALA A 1 119 ? -41.130 -14.750 17.683 1.00 70.81 119 ALA A C 1
ATOM 968 O O . ALA A 1 119 ? -40.355 -13.805 17.830 1.00 70.81 119 ALA A O 1
ATOM 969 N N . CYS A 1 120 ? -40.789 -16.012 17.973 1.00 61.19 120 CYS A N 1
ATOM 970 C CA . CYS A 1 120 ? -39.493 -16.478 18.470 1.00 61.19 120 CYS A CA 1
ATOM 971 C C . CYS A 1 120 ? -38.836 -17.411 17.454 1.00 61.19 120 CYS A C 1
ATOM 973 O O . CYS A 1 120 ? -39.589 -18.179 16.816 1.00 61.19 120 CYS A O 1
#

Radius of gyration: 28.31 Å; chains: 1; bounding box: 65×32×61 Å

Secondary structure (DSSP, 8-state):
--HHHHHHHHHHTTS-HHHHHHHHHHHHHHTS---HHHHHHHHHHHHHHHHHHHHHHHHHHHTTTTTS----------------------TTS-SS-GGG-STT-SHHHHHHHHHHTT--

pLDDT: mean 77.48, std 18.57, range [37.81, 97.19]

Foldseek 3Di:
DPVFVVLLVVVLVVDDPVLVVQLVVVCVVVVHHQTNVRSVVSSVVVVVVVVVCVVVCCVVVVVVCVVPDDDDDDDDDDDDDPPDPPQQQALVRHSDHVCPDPVQVDPVSSVVSCVVVVVD

Sequence (120 aa):
MNADRMWRCLILSKFPEFVCRTVIQKENEAGNSLDVNDIITAIDDIIALQETTSLTTKTLFDVGQARNTTERQYTRTDKRFTEKRFKRTCLCGETYPPQYCTKFSTPASRRTEARRQKAC